Protein AF-A0A6L9AC64-F1 (afdb_monomer_lite)

Organism: Escherichia coli (NCBI:txid562)

Structure (mmCIF, N/CA/C/O backbone):
data_AF-A0A6L9AC64-F1
#
_entry.id   AF-A0A6L9AC64-F1
#
loop_
_atom_site.group_PDB
_atom_site.id
_atom_site.type_symbol
_atom_site.label_atom_id
_atom_site.label_alt_id
_atom_site.label_comp_id
_atom_site.label_asym_id
_atom_site.label_entity_id
_atom_site.label_seq_id
_atom_site.pdbx_PDB_ins_code
_atom_site.Cartn_x
_atom_site.Cartn_y
_atom_site.Cartn_z
_atom_site.occupancy
_atom_site.B_iso_or_equiv
_atom_site.auth_seq_id
_atom_site.auth_comp_id
_atom_site.auth_asym_id
_atom_site.auth_atom_id
_atom_site.pdbx_PDB_model_num
ATOM 1 N N . MET A 1 1 ? -6.940 13.677 34.295 1.00 48.59 1 MET A N 1
ATOM 2 C CA . MET A 1 1 ? -5.677 13.732 33.524 1.00 48.59 1 MET A CA 1
ATOM 3 C C . MET A 1 1 ? -5.942 13.067 32.185 1.00 48.59 1 MET A C 1
ATOM 5 O O . MET A 1 1 ? -6.214 11.877 32.173 1.00 48.59 1 MET A O 1
ATOM 9 N N . ALA A 1 2 ? -6.029 13.839 31.100 1.00 51.34 2 ALA A N 1
ATOM 10 C CA . ALA A 1 2 ? -6.471 13.340 29.798 1.00 51.34 2 ALA A CA 1
ATOM 11 C C . ALA A 1 2 ? -5.442 12.340 29.219 1.00 51.34 2 ALA A C 1
ATOM 13 O O . ALA A 1 2 ? -4.334 12.763 28.892 1.00 51.34 2 ALA A O 1
ATOM 14 N N . PRO A 1 3 ? -5.778 11.047 29.038 1.00 57.16 3 PRO A N 1
ATOM 15 C CA . PRO A 1 3 ? -4.860 10.051 28.472 1.00 57.16 3 PRO A CA 1
ATOM 16 C C . PRO A 1 3 ? -4.599 10.239 26.961 1.00 57.16 3 PRO A C 1
ATOM 18 O O . PRO A 1 3 ? -3.916 9.427 26.344 1.00 57.16 3 PRO A O 1
ATOM 21 N N . GLY A 1 4 ? -5.150 11.290 26.340 1.00 66.19 4 GLY A N 1
ATOM 22 C CA . GLY A 1 4 ? -5.158 11.474 24.886 1.00 66.19 4 GLY A CA 1
ATOM 23 C C . GLY A 1 4 ? -3.837 11.945 24.274 1.00 66.19 4 GLY A C 1
ATOM 24 O O . GLY A 1 4 ? -3.566 11.611 23.127 1.00 66.19 4 GLY A O 1
ATOM 25 N N . HIS A 1 5 ? -2.992 12.678 25.006 1.00 78.56 5 HIS A N 1
ATOM 26 C CA . HIS A 1 5 ? -1.782 13.269 24.414 1.00 78.56 5 HIS A CA 1
ATOM 27 C C . HIS A 1 5 ? -0.764 12.206 23.977 1.00 78.56 5 HIS A C 1
ATOM 29 O O . HIS A 1 5 ? -0.248 12.265 22.865 1.00 78.56 5 HIS A O 1
ATOM 35 N N . LEU A 1 6 ? -0.529 11.191 24.817 1.00 84.94 6 LEU A N 1
ATOM 36 C CA . LEU A 1 6 ? 0.410 10.111 24.505 1.00 84.94 6 LEU A CA 1
ATOM 37 C C . LEU A 1 6 ? -0.085 9.251 23.332 1.00 84.94 6 LEU A C 1
ATOM 39 O O . LEU A 1 6 ? 0.691 8.915 22.442 1.00 84.94 6 LEU A O 1
ATOM 43 N N . LEU A 1 7 ? -1.383 8.934 23.295 1.00 87.38 7 LEU A N 1
ATOM 44 C CA . LEU A 1 7 ? -1.979 8.164 22.202 1.00 87.38 7 LEU A CA 1
ATOM 45 C C . LEU A 1 7 ? -1.882 8.911 20.864 1.00 87.38 7 LEU A C 1
ATOM 47 O O . LEU A 1 7 ? -1.513 8.316 19.855 1.00 87.38 7 LEU A O 1
ATOM 51 N N . LEU A 1 8 ? -2.168 10.216 20.859 1.00 88.50 8 LEU A N 1
ATOM 52 C CA . LEU A 1 8 ? -2.043 11.052 19.664 1.00 88.50 8 LEU A CA 1
ATOM 53 C C . LEU A 1 8 ? -0.599 11.097 19.151 1.00 88.50 8 LEU A C 1
ATOM 55 O O . LEU A 1 8 ? -0.382 10.950 17.952 1.00 88.50 8 LEU A O 1
ATOM 59 N N . GLN A 1 9 ? 0.385 11.223 20.046 1.00 92.25 9 GLN A N 1
ATOM 60 C CA . GLN A 1 9 ? 1.804 11.187 19.674 1.00 92.25 9 GLN A CA 1
ATOM 61 C C . GLN A 1 9 ? 2.207 9.845 19.052 1.00 92.25 9 GLN A C 1
ATOM 63 O O . GLN A 1 9 ? 2.927 9.825 18.053 1.00 92.25 9 GLN A O 1
ATOM 68 N N . ILE A 1 10 ? 1.721 8.728 19.604 1.00 91.94 10 ILE A N 1
ATOM 69 C CA . ILE A 1 10 ? 1.975 7.391 19.050 1.00 91.94 10 ILE A CA 1
ATOM 70 C C . ILE A 1 10 ? 1.381 7.280 17.644 1.00 91.94 10 ILE A C 1
ATOM 72 O O . ILE A 1 10 ? 2.088 6.887 16.719 1.00 91.94 10 ILE A O 1
ATOM 76 N N . LEU A 1 11 ? 0.115 7.664 17.457 1.00 89.94 11 LEU A N 1
ATOM 77 C CA . LEU A 1 11 ? -0.532 7.619 16.143 1.00 89.94 11 LEU A CA 1
ATOM 78 C C . LEU A 1 11 ? 0.188 8.504 15.122 1.00 89.94 11 LEU A C 1
ATOM 80 O O . LEU A 1 11 ? 0.406 8.082 13.991 1.00 89.94 11 LEU A O 1
ATOM 84 N N . GLN A 1 12 ? 0.612 9.701 15.524 1.00 93.69 12 GLN A N 1
ATOM 85 C CA . GLN A 1 12 ? 1.359 10.603 14.655 1.00 93.69 12 GLN A CA 1
ATOM 86 C C . GLN A 1 12 ? 2.711 10.007 14.244 1.00 93.69 12 GLN A C 1
ATOM 88 O O . GLN A 1 12 ? 3.065 10.054 13.068 1.00 93.69 12 GLN A O 1
ATOM 93 N N . CYS A 1 13 ? 3.436 9.393 15.183 1.00 95.25 13 CYS A N 1
ATOM 94 C CA . CYS A 1 13 ? 4.675 8.677 14.887 1.00 95.25 13 CYS A CA 1
ATOM 95 C C . CYS A 1 13 ? 4.436 7.541 13.880 1.00 95.25 13 CYS A C 1
ATOM 97 O O . CYS A 1 13 ? 5.138 7.454 12.873 1.00 95.25 13 CYS A O 1
ATOM 99 N N . LEU A 1 14 ? 3.399 6.724 14.093 1.00 91.50 14 LEU A N 1
ATOM 100 C CA . LEU A 1 14 ? 3.037 5.639 13.179 1.00 91.50 14 LEU A CA 1
ATOM 101 C C . LEU A 1 14 ? 2.700 6.152 11.773 1.00 91.50 14 LEU A C 1
ATOM 103 O O . LEU A 1 14 ? 3.159 5.573 10.792 1.00 91.50 14 LEU A O 1
ATOM 107 N N . VAL A 1 15 ? 1.955 7.255 11.660 1.00 93.44 15 VAL A N 1
ATOM 108 C CA . VAL A 1 15 ? 1.629 7.876 10.365 1.00 93.44 15 VAL A CA 1
ATOM 109 C C . VAL A 1 15 ? 2.880 8.408 9.667 1.00 93.44 15 VAL A C 1
ATOM 111 O O . VAL A 1 15 ? 3.019 8.237 8.456 1.00 93.44 15 VAL A O 1
ATOM 114 N N . ILE A 1 16 ? 3.813 9.018 10.402 1.00 96.62 16 ILE A N 1
ATOM 115 C CA . ILE A 1 16 ? 5.090 9.483 9.841 1.00 96.62 16 ILE A CA 1
ATOM 116 C C . ILE A 1 16 ? 5.895 8.298 9.303 1.00 96.62 16 ILE A C 1
ATOM 118 O O . ILE A 1 16 ? 6.322 8.330 8.149 1.00 96.62 16 ILE A O 1
ATOM 122 N N . VAL A 1 17 ? 6.057 7.237 10.099 1.00 94.88 17 VAL A N 1
ATOM 123 C CA . VAL A 1 17 ? 6.768 6.020 9.680 1.00 94.88 17 VAL A CA 1
ATOM 124 C C . VAL A 1 17 ? 6.108 5.415 8.442 1.00 94.88 17 VAL A C 1
ATOM 126 O O . VAL A 1 17 ? 6.789 5.169 7.451 1.00 94.88 17 VAL A O 1
ATOM 129 N N . GLN A 1 18 ? 4.781 5.268 8.447 1.00 92.12 18 GLN A N 1
ATOM 130 C CA . GLN A 1 18 ? 4.017 4.778 7.299 1.00 92.12 18 GLN A CA 1
ATOM 131 C C . GLN A 1 18 ? 4.233 5.639 6.047 1.00 92.12 18 GLN A C 1
ATOM 133 O O . GLN A 1 18 ? 4.376 5.100 4.950 1.00 92.12 18 GLN A O 1
ATOM 138 N N . SER A 1 19 ? 4.264 6.963 6.190 1.00 94.88 19 SER A N 1
ATOM 139 C CA . SER A 1 19 ? 4.415 7.888 5.060 1.00 94.88 19 SER A CA 1
ATOM 140 C C . SER A 1 19 ? 5.813 7.796 4.448 1.00 94.88 19 SER A C 1
ATOM 142 O O . SER A 1 19 ? 5.949 7.748 3.227 1.00 94.88 19 SER A O 1
ATOM 144 N N . ILE A 1 20 ? 6.848 7.700 5.290 1.00 96.81 20 ILE A N 1
ATOM 145 C CA . ILE A 1 20 ? 8.233 7.481 4.851 1.00 96.81 20 ILE A CA 1
ATOM 146 C C . ILE A 1 20 ? 8.349 6.132 4.137 1.00 96.81 20 ILE A C 1
ATOM 148 O O . ILE A 1 20 ? 8.870 6.070 3.025 1.00 96.81 20 ILE A O 1
ATOM 152 N N . SER A 1 21 ? 7.821 5.057 4.731 1.00 92.69 21 SER A N 1
ATOM 153 C CA . SER A 1 21 ? 7.844 3.725 4.120 1.00 92.69 21 SER A CA 1
ATOM 154 C C . SER A 1 21 ? 7.114 3.692 2.776 1.00 92.69 21 SER A C 1
ATOM 156 O O . SER A 1 21 ? 7.635 3.112 1.826 1.00 92.69 21 SER A O 1
ATOM 158 N N . LEU A 1 22 ? 5.949 4.342 2.671 1.00 93.06 22 LEU A N 1
ATOM 159 C CA . LEU A 1 22 ? 5.192 4.446 1.422 1.00 93.06 22 LEU A CA 1
ATOM 160 C C . LEU A 1 22 ? 5.981 5.203 0.348 1.00 93.06 22 LEU A C 1
ATOM 162 O O . LEU A 1 22 ? 6.061 4.735 -0.784 1.00 93.06 22 LEU A O 1
ATOM 166 N N . ALA A 1 23 ? 6.603 6.332 0.699 1.00 95.25 23 ALA A N 1
ATOM 167 C CA . ALA A 1 23 ? 7.417 7.104 -0.233 1.00 95.25 23 ALA A CA 1
ATOM 168 C C . ALA A 1 23 ? 8.604 6.282 -0.764 1.00 95.25 23 ALA A C 1
ATOM 170 O O . ALA A 1 23 ? 8.814 6.213 -1.974 1.00 95.25 23 ALA A O 1
ATOM 171 N N . CYS A 1 24 ? 9.339 5.596 0.118 1.00 95.38 24 CYS A N 1
ATOM 172 C CA . CYS A 1 24 ? 10.426 4.705 -0.287 1.00 95.38 24 CYS A CA 1
ATOM 173 C C . CYS A 1 24 ? 9.928 3.564 -1.187 1.00 95.38 24 CYS A C 1
ATOM 175 O O . CYS A 1 24 ? 10.542 3.280 -2.214 1.00 95.38 24 CYS A O 1
ATOM 177 N N . ALA A 1 25 ? 8.808 2.931 -0.827 1.00 92.31 25 ALA A N 1
ATOM 178 C CA . ALA A 1 25 ? 8.229 1.840 -1.602 1.00 92.31 25 ALA A CA 1
ATOM 179 C C . ALA A 1 25 ? 7.798 2.295 -3.002 1.00 92.31 25 ALA A C 1
ATOM 181 O O . ALA A 1 25 ? 8.117 1.614 -3.973 1.00 92.31 25 ALA A O 1
ATOM 182 N N . LEU A 1 26 ? 7.143 3.455 -3.122 1.00 93.25 26 LEU A N 1
ATOM 183 C CA . LEU A 1 26 ? 6.746 4.013 -4.415 1.00 93.25 26 LEU A CA 1
ATOM 184 C C . LEU A 1 26 ? 7.959 4.312 -5.293 1.00 93.25 26 LEU A C 1
ATOM 186 O O . LEU A 1 26 ? 7.961 3.928 -6.458 1.00 93.25 26 LEU A O 1
ATOM 190 N N . VAL A 1 27 ? 9.014 4.922 -4.747 1.00 95.44 27 VAL A N 1
ATOM 191 C CA . VAL A 1 27 ? 10.242 5.190 -5.513 1.00 95.44 27 VAL A CA 1
ATOM 192 C C . VAL A 1 27 ? 10.857 3.890 -6.040 1.00 95.44 27 VAL A C 1
ATOM 194 O O . VAL A 1 27 ? 11.141 3.790 -7.233 1.00 95.44 27 VAL A O 1
ATOM 197 N N . CYS A 1 28 ? 11.013 2.870 -5.190 1.00 94.00 28 CYS A N 1
ATOM 198 C CA . CYS A 1 28 ? 11.558 1.572 -5.603 1.00 94.00 28 CYS A CA 1
ATOM 199 C C . CYS A 1 28 ? 10.668 0.864 -6.637 1.00 94.00 28 CYS A C 1
ATOM 201 O O . CYS A 1 28 ? 11.169 0.307 -7.619 1.00 94.00 28 CYS A O 1
ATOM 203 N N . LEU A 1 29 ? 9.349 0.889 -6.428 1.00 93.56 29 LEU A N 1
ATOM 204 C CA . LEU A 1 29 ? 8.377 0.265 -7.318 1.00 93.56 29 LEU A CA 1
ATOM 205 C C . LEU A 1 29 ? 8.407 0.924 -8.696 1.00 93.56 29 LEU A C 1
ATOM 207 O O . LEU A 1 29 ? 8.572 0.232 -9.695 1.00 93.56 29 LEU A O 1
ATOM 211 N N . TYR A 1 30 ? 8.321 2.252 -8.756 1.00 94.25 30 TYR A N 1
ATOM 212 C CA . TYR A 1 30 ? 8.333 2.980 -10.022 1.00 94.25 30 TYR A CA 1
ATOM 213 C C . TYR A 1 30 ? 9.674 2.877 -10.744 1.00 94.25 30 TYR A C 1
ATOM 215 O O . TYR A 1 30 ? 9.673 2.740 -11.963 1.00 94.25 30 TYR A O 1
ATOM 223 N N . ALA A 1 31 ? 10.807 2.868 -10.034 1.00 94.50 31 ALA A N 1
ATOM 224 C CA . ALA A 1 31 ? 12.108 2.614 -10.655 1.00 94.50 31 ALA A CA 1
ATOM 225 C C . ALA A 1 31 ? 12.154 1.233 -11.334 1.00 94.50 31 ALA A C 1
ATOM 227 O O . ALA A 1 31 ? 12.662 1.100 -12.446 1.00 94.50 31 ALA A O 1
ATOM 228 N N . THR A 1 32 ? 11.569 0.219 -10.690 1.00 94.12 32 THR A N 1
ATOM 229 C CA . THR A 1 32 ? 11.478 -1.140 -11.240 1.00 94.12 32 THR A CA 1
ATOM 230 C C . THR A 1 32 ? 10.502 -1.212 -12.415 1.00 94.12 32 THR A C 1
ATOM 232 O O . THR A 1 32 ? 10.809 -1.819 -13.430 1.00 94.12 32 THR A O 1
ATOM 235 N N . LEU A 1 33 ? 9.332 -0.577 -12.325 1.00 94.06 33 LEU A N 1
ATOM 236 C CA . LEU A 1 33 ? 8.376 -0.545 -13.437 1.00 94.06 33 LEU A CA 1
ATOM 237 C C . LEU A 1 33 ? 8.951 0.198 -14.650 1.00 94.06 33 LEU A C 1
ATOM 239 O O . LEU A 1 33 ? 8.789 -0.244 -15.787 1.00 94.06 33 LEU A O 1
ATOM 243 N N . MET A 1 34 ? 9.683 1.286 -14.411 1.00 94.62 34 MET A N 1
ATOM 244 C CA . MET A 1 34 ? 10.339 2.055 -15.465 1.00 94.62 34 MET A CA 1
ATOM 245 C C . MET A 1 34 ? 11.479 1.303 -16.139 1.00 94.62 34 MET A C 1
ATOM 247 O O . MET A 1 34 ? 11.654 1.457 -17.344 1.00 94.62 34 MET A O 1
ATOM 251 N N . SER A 1 35 ? 12.217 0.451 -15.420 1.00 94.06 35 SER A N 1
ATOM 252 C CA . SER A 1 35 ? 13.251 -0.381 -16.051 1.00 94.06 35 SER A CA 1
ATOM 253 C C . SER A 1 35 ? 12.674 -1.440 -16.998 1.00 94.06 35 SER A C 1
ATOM 255 O O . SER A 1 35 ? 13.386 -1.926 -17.873 1.00 94.06 35 SER A O 1
ATOM 257 N N . LEU A 1 36 ? 11.386 -1.768 -16.851 1.00 92.44 36 LEU A N 1
ATOM 258 C CA . LEU A 1 36 ? 10.646 -2.694 -17.711 1.00 92.44 36 LEU A CA 1
ATOM 259 C C . LEU A 1 36 ? 9.849 -1.991 -18.823 1.00 92.44 36 LEU A C 1
ATOM 261 O O . LEU A 1 36 ? 9.301 -2.662 -19.696 1.00 92.44 36 LEU A O 1
ATOM 265 N N . 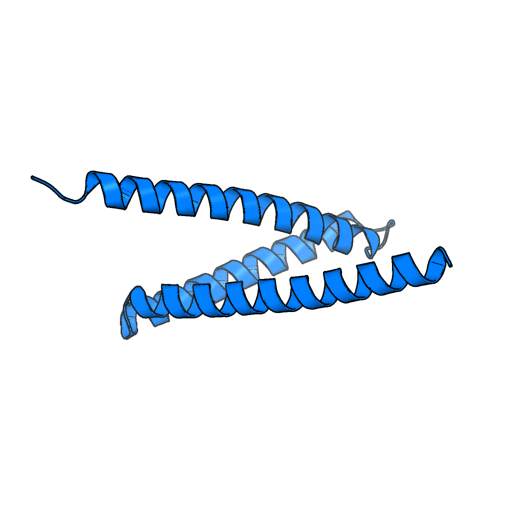SER A 1 37 ? 9.752 -0.661 -18.782 1.00 92.38 37 SER A N 1
ATOM 266 C CA . SER A 1 37 ? 8.931 0.134 -19.703 1.00 92.38 37 SER A CA 1
ATOM 267 C C . SER A 1 37 ? 9.632 0.386 -21.036 1.00 92.38 37 SER A C 1
ATOM 269 O O . SER A 1 37 ? 10.860 0.328 -21.142 1.00 92.38 37 SER A O 1
ATOM 271 N N . SER A 1 38 ? 8.857 0.702 -22.076 1.00 90.88 38 SER A N 1
ATOM 272 C CA . SER A 1 38 ? 9.428 1.001 -23.390 1.00 90.88 38 SER A CA 1
ATOM 273 C C . SER A 1 38 ? 10.130 2.365 -23.379 1.00 90.88 38 SER A C 1
ATOM 275 O O . SER A 1 38 ? 9.485 3.380 -23.098 1.00 90.88 38 SER A O 1
ATOM 277 N N . PRO A 1 39 ? 11.414 2.466 -23.779 1.00 88.31 39 PRO A N 1
ATOM 278 C CA . PRO A 1 39 ? 12.115 3.751 -23.812 1.00 88.31 39 PRO A CA 1
ATOM 279 C C . PRO A 1 39 ? 11.527 4.717 -24.850 1.00 88.31 39 PRO A C 1
ATOM 281 O O . PRO A 1 39 ? 11.667 5.929 -24.714 1.00 88.31 39 PRO A O 1
ATOM 284 N N . LEU A 1 40 ? 10.836 4.200 -25.872 1.00 91.94 40 LEU A N 1
ATOM 285 C CA . LEU A 1 40 ? 10.198 5.019 -26.905 1.00 91.94 40 LEU A CA 1
ATOM 286 C C . LEU A 1 40 ? 8.902 5.686 -26.419 1.00 91.94 40 LEU A C 1
ATOM 288 O O . LEU A 1 40 ? 8.450 6.642 -27.043 1.00 91.94 40 LEU A O 1
ATOM 292 N N . GLN A 1 41 ? 8.287 5.176 -25.344 1.00 91.25 41 GLN A N 1
ATOM 293 C CA . GLN A 1 41 ? 6.976 5.627 -24.856 1.00 91.25 41 GLN A CA 1
ATOM 294 C C . GLN A 1 41 ? 6.892 5.689 -23.322 1.00 91.25 41 GLN A C 1
ATOM 296 O O . GLN A 1 41 ? 5.814 5.546 -22.748 1.00 91.25 41 GLN A O 1
ATOM 301 N N . ALA A 1 42 ? 8.006 5.983 -22.647 1.00 89.00 42 ALA A N 1
ATOM 302 C CA . ALA A 1 42 ? 8.080 5.987 -21.184 1.00 89.00 42 ALA A CA 1
ATOM 303 C C . ALA A 1 42 ? 7.031 6.897 -20.508 1.00 89.00 42 ALA A C 1
ATOM 305 O O . ALA A 1 42 ? 6.543 6.585 -19.426 1.00 89.00 42 ALA A O 1
ATOM 306 N N . GLY A 1 43 ? 6.643 8.006 -21.153 1.00 91.62 43 GLY A N 1
ATOM 307 C CA . GLY A 1 43 ? 5.596 8.897 -20.641 1.00 91.62 43 GLY A CA 1
ATOM 308 C C . GLY A 1 43 ? 4.200 8.264 -20.619 1.00 91.62 43 GLY A C 1
ATOM 309 O O . GLY A 1 43 ? 3.461 8.470 -19.661 1.00 91.62 43 GLY A O 1
ATOM 310 N N . VAL A 1 44 ? 3.853 7.466 -21.635 1.00 95.56 44 VAL A N 1
ATOM 311 C CA . VAL A 1 44 ? 2.554 6.773 -21.707 1.00 95.56 44 VAL A CA 1
ATOM 312 C C . VAL A 1 44 ? 2.495 5.671 -20.653 1.00 95.56 44 VAL A C 1
ATOM 314 O O . VAL A 1 44 ? 1.528 5.609 -19.891 1.00 95.56 44 VAL A O 1
ATOM 317 N N . ASP A 1 45 ? 3.560 4.871 -20.549 1.00 94.25 45 ASP A N 1
ATOM 318 C CA . ASP A 1 45 ? 3.680 3.813 -19.540 1.00 94.25 45 ASP A CA 1
ATOM 319 C C . ASP A 1 45 ? 3.602 4.406 -18.119 1.00 94.25 45 ASP A C 1
ATOM 321 O O . ASP A 1 45 ? 2.862 3.906 -17.270 1.00 94.25 45 ASP A O 1
ATOM 325 N N . PHE A 1 46 ? 4.260 5.550 -17.875 1.00 93.12 46 PHE A N 1
ATOM 326 C CA . PHE A 1 46 ? 4.191 6.256 -16.591 1.00 93.12 46 PHE A CA 1
ATOM 327 C C . PHE A 1 46 ? 2.774 6.687 -16.220 1.00 93.12 46 PHE A C 1
ATOM 329 O O . PHE A 1 46 ? 2.347 6.495 -15.079 1.00 93.12 46 PHE A O 1
ATOM 336 N N . THR A 1 47 ? 2.043 7.280 -17.169 1.00 95.44 47 THR A N 1
ATOM 337 C CA . THR A 1 47 ? 0.653 7.681 -16.944 1.00 95.44 47 THR A CA 1
ATOM 338 C C . THR A 1 47 ? -0.215 6.466 -16.636 1.00 95.44 47 THR A C 1
ATOM 340 O O . THR A 1 47 ? -1.019 6.531 -15.710 1.00 95.44 47 THR A O 1
ATOM 343 N N .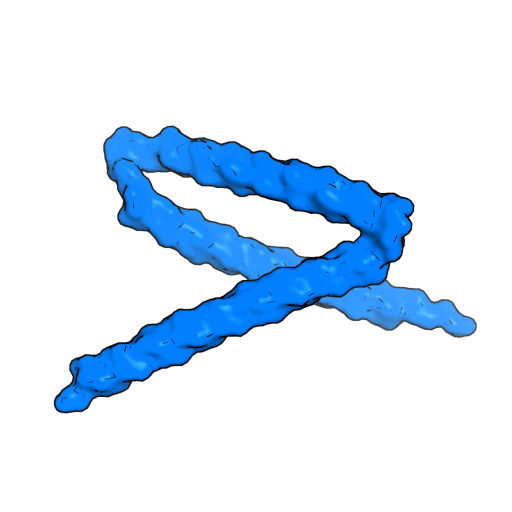 LEU A 1 48 ? -0.023 5.342 -17.333 1.00 95.81 48 LEU A N 1
ATOM 344 C CA . LEU A 1 48 ? -0.762 4.108 -17.063 1.00 95.81 48 LEU A CA 1
ATOM 345 C C . LEU A 1 48 ? -0.504 3.609 -15.631 1.00 95.81 48 LEU A C 1
ATOM 347 O O . LEU A 1 48 ? -1.451 3.285 -14.910 1.00 95.81 48 LEU A O 1
ATOM 351 N N . PHE A 1 49 ? 0.753 3.611 -15.178 1.00 95.00 49 PHE A N 1
ATOM 352 C CA . PHE A 1 49 ? 1.089 3.229 -13.804 1.00 95.00 49 PHE A CA 1
ATOM 353 C C . PHE A 1 49 ? 0.441 4.152 -12.770 1.00 95.00 49 PHE A C 1
ATOM 355 O O . PHE A 1 49 ? -0.169 3.655 -11.826 1.00 95.00 49 PHE A O 1
ATOM 362 N N . GLN A 1 50 ? 0.484 5.472 -12.974 1.00 95.38 50 GLN A N 1
ATOM 363 C CA . GLN A 1 50 ? -0.157 6.422 -12.059 1.00 95.38 50 GLN A CA 1
ATOM 364 C C . GLN A 1 50 ? -1.679 6.292 -12.038 1.00 95.38 50 GLN A C 1
ATOM 366 O O . GLN A 1 50 ? -2.287 6.323 -10.971 1.00 95.38 50 GLN A O 1
ATOM 371 N N . CYS A 1 51 ? -2.312 6.112 -13.196 1.00 97.44 51 CYS A N 1
ATOM 372 C CA . CYS A 1 51 ? -3.751 5.876 -13.261 1.00 97.44 51 CYS A CA 1
ATOM 373 C C . CYS A 1 51 ? -4.134 4.566 -12.564 1.00 97.44 51 CYS A C 1
ATOM 375 O O . CYS A 1 51 ? -5.166 4.506 -11.898 1.00 97.44 51 CYS A O 1
ATOM 377 N N . THR A 1 52 ? -3.296 3.536 -12.680 1.00 96.75 52 THR A N 1
ATOM 378 C CA . THR A 1 52 ? -3.496 2.258 -11.992 1.00 96.75 52 THR A CA 1
ATOM 379 C C . THR A 1 52 ? -3.356 2.419 -10.478 1.00 96.75 52 THR A C 1
ATOM 381 O O . THR A 1 52 ? -4.225 1.959 -9.743 1.00 96.75 52 THR A O 1
ATOM 384 N N . ASP A 1 53 ? -2.319 3.117 -10.007 1.00 95.31 53 ASP A N 1
ATOM 385 C CA . ASP A 1 53 ? -2.114 3.424 -8.585 1.00 95.31 53 ASP A CA 1
ATOM 386 C C . ASP A 1 53 ? -3.302 4.208 -8.002 1.00 95.31 53 ASP A C 1
ATOM 388 O O . ASP A 1 53 ? -3.884 3.805 -6.994 1.00 95.31 53 ASP A O 1
ATOM 392 N N . ALA A 1 54 ? -3.763 5.248 -8.706 1.00 96.56 54 ALA A N 1
ATOM 393 C CA . ALA A 1 54 ? -4.938 6.022 -8.317 1.00 96.56 54 ALA A CA 1
ATOM 394 C C . ALA A 1 54 ? -6.220 5.170 -8.284 1.00 96.5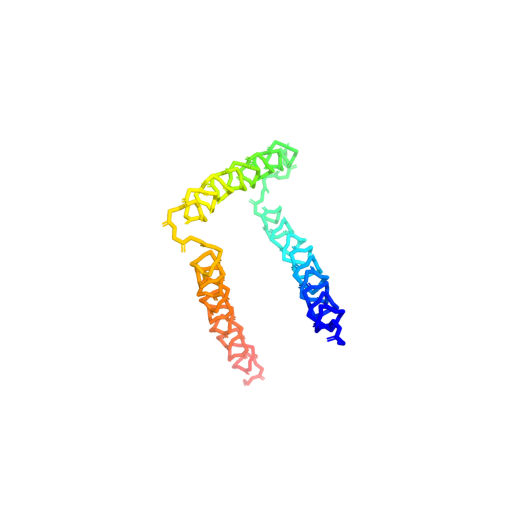6 54 ALA A C 1
ATOM 396 O O . ALA A 1 54 ? -7.007 5.272 -7.342 1.00 96.56 54 ALA A O 1
ATOM 397 N N . ALA A 1 55 ? -6.433 4.301 -9.277 1.00 98.06 55 ALA A N 1
ATOM 398 C CA . ALA A 1 55 ? -7.581 3.397 -9.301 1.00 98.06 55 ALA A CA 1
ATOM 399 C C . ALA A 1 55 ? -7.555 2.415 -8.118 1.00 98.06 55 ALA A C 1
ATOM 401 O O . ALA A 1 55 ? -8.581 2.213 -7.465 1.00 98.06 55 ALA A O 1
ATOM 402 N N . ILE A 1 56 ? -6.386 1.850 -7.797 1.00 96.00 56 ILE A N 1
ATOM 403 C CA . ILE A 1 56 ? -6.197 0.977 -6.632 1.00 96.00 56 ILE A CA 1
ATOM 404 C C . ILE A 1 56 ? -6.474 1.746 -5.338 1.00 96.00 56 ILE A C 1
ATOM 406 O O . ILE A 1 56 ? -7.198 1.239 -4.484 1.00 96.00 56 ILE A O 1
ATOM 410 N N . ALA A 1 57 ? -5.961 2.971 -5.200 1.00 94.81 57 ALA A N 1
ATOM 411 C CA . ALA A 1 57 ? -6.191 3.806 -4.024 1.00 94.81 57 ALA A CA 1
ATOM 412 C C . ALA A 1 57 ? -7.684 4.111 -3.819 1.00 94.81 57 ALA A C 1
ATOM 414 O O . ALA A 1 57 ? -8.188 4.002 -2.701 1.00 94.81 57 ALA A O 1
ATOM 415 N N . ILE A 1 58 ? -8.414 4.425 -4.895 1.00 97.75 58 ILE A N 1
ATOM 416 C CA . ILE A 1 58 ? -9.865 4.649 -4.850 1.00 97.75 58 ILE A CA 1
ATOM 417 C C . ILE A 1 58 ? -10.591 3.372 -4.418 1.00 97.75 58 ILE A C 1
ATOM 419 O O . ILE A 1 58 ? -11.394 3.413 -3.486 1.00 97.75 58 ILE A O 1
ATOM 423 N N . LEU A 1 59 ? -10.300 2.231 -5.051 1.00 97.50 59 LEU A N 1
ATOM 424 C CA . LEU A 1 59 ? -10.934 0.953 -4.714 1.00 97.50 59 LEU A CA 1
ATOM 425 C C . LEU A 1 59 ? -10.660 0.551 -3.260 1.00 97.50 59 LEU A C 1
ATOM 427 O O . LEU A 1 59 ? -11.591 0.216 -2.527 1.00 97.50 59 LEU A O 1
ATOM 431 N N . ALA A 1 60 ? -9.404 0.636 -2.821 1.00 94.12 60 ALA A N 1
ATOM 432 C CA . ALA A 1 60 ? -9.008 0.341 -1.450 1.00 94.12 60 ALA A CA 1
ATOM 433 C C . ALA A 1 60 ? -9.675 1.295 -0.447 1.00 94.12 60 ALA A C 1
ATOM 435 O O . ALA A 1 60 ? -10.138 0.849 0.601 1.00 94.12 60 ALA A O 1
ATOM 436 N N . GLY A 1 61 ? -9.785 2.585 -0.780 1.00 94.75 61 GLY A N 1
ATOM 437 C CA . GLY A 1 61 ? -10.474 3.582 0.037 1.00 94.75 61 GLY A CA 1
ATOM 438 C C . GLY A 1 61 ? -11.967 3.290 0.193 1.00 94.75 61 GLY A C 1
ATOM 439 O O . GLY A 1 61 ? -12.481 3.319 1.310 1.00 94.75 61 GLY A O 1
ATOM 440 N N . VAL A 1 62 ? -12.656 2.941 -0.899 1.00 97.38 62 VAL A N 1
ATOM 441 C CA . VAL A 1 62 ? -14.080 2.566 -0.869 1.00 97.38 62 VAL A CA 1
ATOM 442 C C . VAL A 1 62 ? -14.292 1.301 -0.038 1.00 97.38 62 VAL A C 1
ATOM 444 O O . VAL A 1 62 ? -15.141 1.293 0.853 1.00 97.38 62 VAL A O 1
ATOM 447 N N . ILE A 1 63 ? -13.495 0.252 -0.270 1.00 95.25 63 ILE A N 1
ATOM 448 C CA . ILE A 1 63 ? -13.566 -0.995 0.507 1.00 95.25 63 ILE A CA 1
ATOM 449 C C . ILE A 1 63 ? -13.295 -0.709 1.989 1.00 95.25 63 ILE A C 1
ATOM 451 O O . ILE A 1 63 ? -14.055 -1.148 2.850 1.00 95.25 63 ILE A O 1
ATOM 455 N N . GLY A 1 64 ? -12.255 0.070 2.290 1.00 94.50 64 GLY A N 1
ATOM 456 C CA . GLY A 1 64 ? -11.903 0.470 3.649 1.00 94.50 64 GLY A CA 1
ATOM 457 C C . GLY A 1 64 ? -13.026 1.238 4.344 1.00 94.50 64 GLY A C 1
ATOM 458 O O . GLY A 1 64 ? -13.336 0.940 5.495 1.00 94.50 64 GLY A O 1
ATOM 459 N N . GLY A 1 65 ? -13.683 2.164 3.640 1.00 94.88 65 GLY A N 1
ATOM 460 C CA . GLY A 1 65 ? -14.831 2.915 4.148 1.00 94.88 65 GLY A CA 1
ATOM 461 C C . GLY A 1 65 ? -16.040 2.027 4.442 1.00 94.88 65 GLY A C 1
ATOM 462 O O . GLY A 1 65 ? -16.631 2.127 5.517 1.00 94.88 65 GLY A O 1
ATOM 463 N N . VAL A 1 66 ? -16.371 1.099 3.538 1.00 96.50 66 VAL A N 1
ATOM 464 C CA . VAL A 1 66 ? -17.457 0.126 3.750 1.00 96.50 66 VAL A CA 1
ATOM 465 C C . VAL A 1 66 ? -17.161 -0.765 4.957 1.00 96.50 66 VAL A C 1
ATOM 467 O O . VAL A 1 66 ? -18.028 -0.934 5.817 1.00 96.50 66 VAL A O 1
ATOM 470 N N . VAL A 1 67 ? -15.934 -1.288 5.066 1.00 95.19 67 VAL A N 1
ATOM 471 C CA . VAL A 1 67 ? -15.502 -2.107 6.209 1.00 95.19 67 VAL A CA 1
ATOM 472 C C . VAL A 1 67 ? -15.568 -1.303 7.508 1.00 95.19 67 VAL A C 1
ATOM 474 O O . VAL A 1 67 ? -16.113 -1.801 8.492 1.00 95.19 67 VAL A O 1
ATOM 477 N N . ALA A 1 68 ? -15.099 -0.052 7.511 1.00 94.94 68 ALA A N 1
ATOM 478 C CA . ALA A 1 68 ? -15.160 0.823 8.679 1.00 94.94 68 ALA A CA 1
ATOM 479 C C . ALA A 1 68 ? -16.604 1.076 9.125 1.00 94.94 68 ALA A C 1
ATOM 481 O O . ALA A 1 68 ? -16.893 1.057 10.320 1.00 94.94 68 ALA A O 1
ATOM 482 N N . GLN A 1 69 ? -17.520 1.276 8.176 1.00 95.75 69 GLN A N 1
ATOM 483 C CA . GLN A 1 69 ? -18.925 1.534 8.472 1.00 95.75 69 GLN A CA 1
ATOM 484 C C . GLN A 1 69 ? -19.630 0.313 9.083 1.00 95.75 69 GLN A C 1
ATOM 486 O O . GLN A 1 69 ? -20.471 0.481 9.962 1.00 95.75 69 GLN A O 1
ATOM 491 N N . HIS A 1 70 ? -19.303 -0.903 8.635 1.00 94.62 70 HIS A N 1
ATOM 492 C CA . HIS A 1 70 ? -20.014 -2.120 9.052 1.00 94.62 70 HIS A CA 1
ATOM 493 C C . HIS A 1 70 ? -19.361 -2.822 10.250 1.00 94.62 70 HIS A C 1
ATOM 495 O O . HIS A 1 70 ? -20.061 -3.419 11.063 1.00 94.62 70 HIS A O 1
ATOM 501 N N . PHE A 1 71 ? -18.034 -2.745 10.377 1.00 93.25 71 PHE A N 1
ATOM 502 C CA . PHE A 1 71 ? -17.251 -3.483 11.377 1.00 93.25 71 PHE A CA 1
ATOM 503 C C . PHE A 1 71 ? -16.397 -2.579 12.283 1.00 93.25 71 PHE A C 1
ATOM 505 O O . PHE A 1 71 ? -15.737 -3.067 13.202 1.00 93.25 71 PHE A O 1
ATOM 512 N N . GLY A 1 72 ? -16.407 -1.263 12.052 1.00 93.12 72 GLY A N 1
ATOM 513 C CA . GLY A 1 72 ? -15.604 -0.290 12.790 1.00 93.12 72 GLY A CA 1
ATOM 514 C C . GLY A 1 72 ? -14.135 -0.233 12.351 1.00 93.12 72 GLY A C 1
ATOM 515 O O . GLY A 1 72 ? -13.635 -1.068 11.598 1.00 93.12 72 GLY A O 1
ATOM 516 N N . TYR A 1 73 ? -13.402 0.754 12.874 1.00 89.25 73 TYR A N 1
ATOM 517 C CA . TYR A 1 73 ? -11.989 0.975 12.531 1.00 89.25 73 TYR A CA 1
ATOM 518 C C . TYR A 1 73 ? -11.053 -0.161 12.966 1.00 89.25 73 TYR A C 1
ATOM 520 O O . TYR A 1 73 ? -10.017 -0.369 12.337 1.00 89.25 73 TYR A O 1
ATOM 528 N N . ALA A 1 74 ? -11.405 -0.918 14.011 1.00 91.19 74 ALA A N 1
ATOM 529 C CA . ALA A 1 74 ? -10.596 -2.048 14.471 1.00 91.19 74 ALA A CA 1
ATOM 530 C C . ALA A 1 74 ? -10.425 -3.113 13.374 1.00 91.19 74 ALA A C 1
ATOM 532 O O . ALA A 1 74 ? -9.322 -3.623 13.180 1.00 91.19 74 ALA A O 1
ATOM 533 N N . ALA A 1 75 ? -11.486 -3.393 12.607 1.00 92.00 75 ALA A N 1
ATOM 534 C CA . ALA A 1 75 ? -11.420 -4.306 11.471 1.00 92.00 75 ALA A CA 1
ATOM 535 C C . ALA A 1 75 ? -10.497 -3.765 10.367 1.00 92.00 75 ALA A C 1
ATOM 537 O O . ALA A 1 75 ? -9.660 -4.506 9.856 1.00 92.00 75 ALA A O 1
ATOM 538 N N . CYS A 1 76 ? -10.575 -2.467 10.052 1.00 90.88 76 CYS A N 1
ATOM 539 C CA . CYS A 1 76 ? -9.686 -1.827 9.077 1.00 90.88 76 CYS A CA 1
ATOM 540 C C . CYS A 1 76 ? -8.209 -1.975 9.465 1.00 90.88 76 CYS A C 1
ATOM 542 O O . CYS A 1 76 ? -7.393 -2.356 8.627 1.00 90.88 76 CYS A O 1
ATOM 544 N N . PHE A 1 77 ? -7.869 -1.726 10.734 1.00 89.94 77 PHE A N 1
ATOM 545 C CA . PHE A 1 77 ? -6.497 -1.870 11.222 1.00 89.94 77 PHE A CA 1
ATOM 546 C C . PHE A 1 77 ? -6.023 -3.325 11.244 1.00 89.94 77 PHE A C 1
ATOM 548 O O . PHE A 1 77 ? -4.862 -3.577 10.933 1.00 89.94 77 PHE A O 1
ATOM 555 N N . LEU A 1 78 ? -6.901 -4.286 11.550 1.00 93.06 78 LEU A N 1
ATOM 556 C CA . LEU A 1 78 ? -6.570 -5.710 11.464 1.00 93.06 78 LEU A CA 1
ATOM 557 C C . LEU A 1 78 ? -6.249 -6.133 10.031 1.00 93.06 78 LEU A C 1
ATOM 559 O O . LEU A 1 78 ? -5.223 -6.771 9.807 1.00 93.06 78 LEU A O 1
ATOM 563 N N . PHE A 1 79 ? -7.080 -5.747 9.058 1.00 92.12 79 PHE A N 1
ATOM 564 C CA . PHE A 1 79 ? -6.811 -6.043 7.651 1.00 92.12 79 PHE A CA 1
ATOM 565 C C . PHE A 1 79 ? -5.526 -5.368 7.169 1.00 92.12 79 PHE A C 1
ATOM 567 O O . PHE A 1 79 ? -4.674 -6.034 6.584 1.00 92.12 79 PHE A O 1
ATOM 574 N N . ALA A 1 80 ? -5.342 -4.079 7.467 1.00 90.25 80 ALA A N 1
ATOM 575 C CA . ALA A 1 80 ? -4.122 -3.354 7.119 1.00 90.25 80 ALA A CA 1
ATOM 576 C C . ALA A 1 80 ? -2.873 -4.010 7.735 1.00 90.25 80 ALA A C 1
ATOM 578 O O . ALA A 1 80 ? -1.872 -4.213 7.046 1.00 90.25 80 ALA A O 1
ATOM 579 N N . GLY A 1 81 ? -2.945 -4.408 9.009 1.00 91.38 81 GLY A N 1
ATOM 580 C CA . GLY A 1 81 ? -1.872 -5.116 9.700 1.00 91.38 81 GLY A CA 1
ATOM 581 C C . GLY A 1 81 ? -1.571 -6.479 9.076 1.00 91.38 81 GLY A C 1
ATOM 582 O O . GLY A 1 81 ? -0.412 -6.784 8.810 1.00 91.38 81 GLY A O 1
ATOM 583 N N . ALA A 1 82 ? -2.600 -7.272 8.770 1.00 94.75 82 ALA A N 1
ATOM 584 C CA . ALA A 1 82 ? -2.443 -8.582 8.142 1.00 94.75 82 ALA A CA 1
ATOM 585 C C . ALA A 1 82 ? -1.785 -8.485 6.755 1.00 94.75 82 ALA A C 1
ATOM 587 O O . ALA A 1 82 ? -0.836 -9.217 6.476 1.00 94.75 82 ALA A O 1
ATOM 588 N N . PHE A 1 83 ? -2.228 -7.548 5.909 1.00 92.56 83 PHE A N 1
ATOM 589 C CA . PHE A 1 83 ? -1.608 -7.312 4.602 1.00 92.56 83 PHE A CA 1
ATOM 590 C C . PHE A 1 83 ? -0.165 -6.818 4.724 1.00 92.56 83 PHE A C 1
ATOM 592 O O . PHE A 1 83 ? 0.699 -7.276 3.979 1.00 92.56 83 PHE A O 1
ATOM 599 N N . THR A 1 84 ? 0.117 -5.940 5.688 1.00 90.88 84 THR A N 1
ATOM 600 C CA . THR A 1 84 ? 1.477 -5.439 5.937 1.00 90.88 84 THR A CA 1
ATOM 601 C C . THR A 1 84 ? 2.412 -6.564 6.380 1.00 90.88 84 THR A C 1
ATOM 603 O O . THR A 1 84 ? 3.522 -6.678 5.865 1.00 90.88 84 THR A O 1
ATOM 606 N N . LEU A 1 85 ? 1.962 -7.441 7.283 1.00 93.94 85 LEU A N 1
ATOM 607 C CA . LEU A 1 85 ? 2.735 -8.605 7.721 1.00 93.94 85 LEU A CA 1
ATOM 608 C C . LEU A 1 85 ? 2.963 -9.599 6.581 1.00 93.94 85 LEU A C 1
ATOM 610 O O . LEU A 1 85 ? 4.075 -10.098 6.428 1.00 93.94 85 LEU A O 1
ATOM 614 N N . LEU A 1 86 ? 1.947 -9.851 5.752 1.00 95.69 86 LEU A N 1
ATOM 615 C CA . LEU A 1 86 ? 2.087 -10.705 4.576 1.00 95.69 86 LEU A CA 1
ATOM 616 C C . LEU A 1 86 ? 3.098 -10.120 3.578 1.00 95.69 86 LEU A C 1
ATOM 618 O O . LEU A 1 86 ? 3.958 -10.844 3.08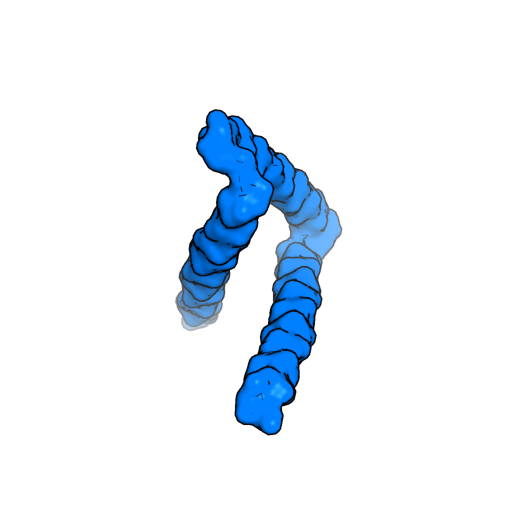2 1.00 95.69 86 LEU A O 1
ATOM 622 N N . ALA A 1 87 ? 3.038 -8.814 3.313 1.00 90.25 87 ALA A N 1
ATOM 623 C CA . ALA A 1 87 ? 3.992 -8.134 2.443 1.00 90.25 87 ALA A CA 1
ATOM 624 C C . ALA A 1 87 ? 5.422 -8.199 3.005 1.00 90.25 87 ALA A C 1
ATOM 626 O O . ALA A 1 87 ? 6.354 -8.538 2.275 1.00 90.25 87 ALA A O 1
ATOM 627 N N . ALA A 1 88 ? 5.594 -7.947 4.307 1.00 91.12 88 ALA A N 1
ATOM 628 C CA . ALA A 1 88 ? 6.882 -8.062 4.986 1.00 91.12 88 ALA A CA 1
ATOM 629 C C . ALA A 1 88 ? 7.429 -9.497 4.938 1.00 91.12 88 ALA A C 1
ATOM 631 O O . ALA A 1 88 ? 8.617 -9.694 4.695 1.00 91.12 88 ALA A O 1
ATOM 632 N N . TRP A 1 89 ? 6.564 -10.499 5.104 1.00 95.56 89 TRP A N 1
ATOM 633 C CA . TRP A 1 89 ? 6.918 -11.911 4.985 1.00 95.56 89 TRP A CA 1
ATOM 634 C C . TRP A 1 89 ? 7.401 -12.271 3.577 1.00 95.56 89 TRP A C 1
ATOM 636 O O . TRP A 1 89 ? 8.458 -12.879 3.415 1.00 95.56 89 TRP A O 1
ATOM 646 N N . VAL A 1 90 ? 6.674 -11.843 2.541 1.00 94.06 90 VAL A N 1
ATOM 647 C CA . VAL A 1 90 ? 7.084 -12.055 1.146 1.00 94.06 90 VAL A CA 1
ATOM 648 C C . VAL A 1 90 ? 8.422 -11.369 0.867 1.00 94.06 90 VAL A C 1
ATOM 650 O O . VAL A 1 90 ? 9.316 -11.989 0.292 1.00 94.06 90 VAL A O 1
ATOM 653 N N . ALA A 1 91 ? 8.595 -10.120 1.307 1.00 89.50 91 ALA A N 1
ATOM 654 C CA . ALA A 1 91 ? 9.851 -9.391 1.154 1.00 89.50 91 ALA A CA 1
ATOM 655 C C . ALA A 1 91 ? 11.014 -10.093 1.872 1.00 89.50 91 ALA A C 1
ATOM 657 O O . ALA A 1 91 ? 12.096 -10.225 1.301 1.00 89.50 91 ALA A O 1
ATOM 658 N N . TYR A 1 92 ? 10.777 -10.601 3.085 1.00 93.12 92 TYR A N 1
ATOM 659 C CA . TYR A 1 92 ? 11.754 -11.368 3.850 1.00 93.12 92 TYR A CA 1
ATOM 660 C C . TYR A 1 92 ? 12.209 -12.622 3.097 1.00 93.12 92 TYR A C 1
ATOM 662 O O . TYR 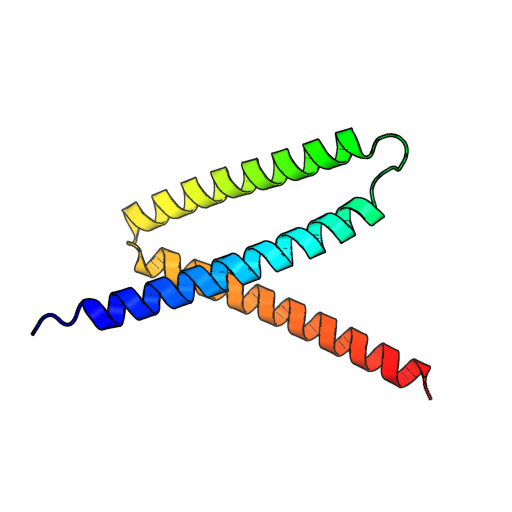A 1 92 ? 13.412 -12.823 2.941 1.00 93.12 92 TYR A O 1
ATOM 670 N N . ILE A 1 93 ? 11.273 -13.416 2.560 1.00 94.88 93 ILE A N 1
ATOM 671 C CA . ILE A 1 93 ? 11.605 -14.608 1.764 1.00 94.88 93 ILE A CA 1
ATOM 672 C C . ILE A 1 93 ? 12.458 -14.220 0.554 1.00 94.88 93 ILE A C 1
ATOM 674 O O . ILE A 1 93 ? 13.506 -14.817 0.323 1.00 94.88 93 ILE A O 1
ATOM 678 N N . ARG A 1 94 ? 12.047 -13.200 -0.210 1.00 90.31 94 ARG A N 1
ATOM 679 C CA . ARG A 1 94 ? 12.776 -12.775 -1.416 1.00 90.31 94 ARG A CA 1
ATOM 680 C C . ARG A 1 94 ? 14.179 -12.269 -1.098 1.00 90.31 94 ARG A C 1
ATOM 682 O O . ARG A 1 94 ? 15.115 -12.597 -1.823 1.00 90.31 94 ARG A O 1
ATOM 689 N N . LEU A 1 95 ? 14.329 -11.503 -0.019 1.00 90.44 95 LEU A N 1
ATOM 690 C CA . LEU A 1 95 ? 15.629 -11.012 0.423 1.00 90.44 95 LEU A CA 1
ATOM 691 C C . LEU A 1 95 ? 16.527 -12.160 0.886 1.00 90.44 95 LEU A C 1
ATOM 693 O O . LEU A 1 95 ? 17.711 -12.170 0.565 1.00 90.44 95 LEU A O 1
ATOM 697 N N . HIS A 1 96 ? 15.972 -13.130 1.615 1.00 91.69 96 HIS A N 1
ATOM 698 C CA . HIS A 1 96 ? 16.719 -14.297 2.064 1.00 91.69 96 HIS A CA 1
ATOM 699 C C . HIS A 1 96 ? 17.228 -15.122 0.877 1.00 91.69 96 HIS A C 1
ATOM 701 O O . HIS A 1 96 ? 18.430 -15.359 0.793 1.00 91.69 96 HIS A 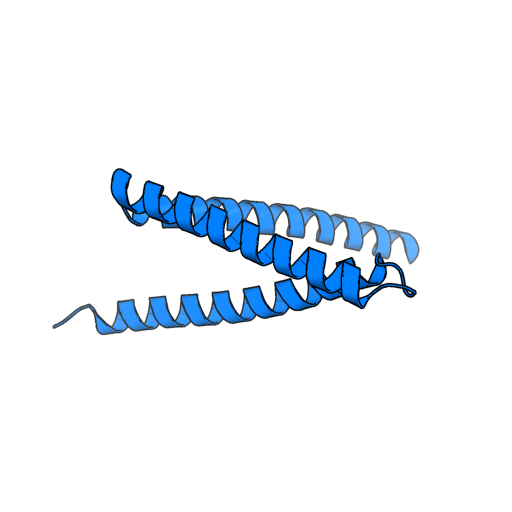O 1
ATOM 707 N N . SER A 1 97 ? 16.359 -15.436 -0.091 1.00 91.31 97 SER A N 1
ATOM 708 C CA . SER A 1 97 ? 16.746 -16.151 -1.314 1.00 91.31 97 SER A CA 1
ATOM 709 C C . SER A 1 97 ? 17.793 -15.394 -2.137 1.00 91.31 97 SER A C 1
ATOM 711 O O . SER A 1 97 ? 18.738 -15.997 -2.633 1.00 91.31 97 SER A O 1
ATOM 713 N N . ALA A 1 98 ? 17.671 -14.068 -2.265 1.00 87.94 98 ALA A N 1
ATOM 714 C CA . ALA A 1 98 ? 18.675 -13.261 -2.960 1.00 87.94 98 ALA A CA 1
ATOM 715 C C . ALA A 1 98 ? 20.040 -13.315 -2.255 1.00 87.94 98 ALA A C 1
ATOM 717 O O . ALA A 1 98 ? 21.075 -13.406 -2.913 1.00 87.94 98 ALA A O 1
ATOM 718 N N . ARG A 1 99 ? 20.046 -13.302 -0.916 1.00 88.75 99 ARG A N 1
ATOM 719 C CA . ARG A 1 99 ? 21.277 -13.374 -0.123 1.00 88.75 99 ARG A CA 1
ATOM 720 C C . ARG A 1 99 ? 21.991 -14.713 -0.295 1.00 88.75 99 ARG A C 1
ATOM 722 O O . ARG A 1 99 ? 23.206 -14.707 -0.440 1.00 88.75 99 ARG A O 1
ATOM 729 N N . GLU A 1 100 ? 21.251 -15.823 -0.314 1.00 86.88 100 GLU A N 1
ATOM 730 C CA . GLU A 1 100 ? 21.812 -17.167 -0.524 1.00 86.88 100 GLU A CA 1
ATOM 731 C C . GLU A 1 100 ? 22.446 -17.330 -1.915 1.00 86.88 100 GLU A C 1
ATOM 733 O O . GLU A 1 100 ? 23.544 -17.875 -2.041 1.00 86.88 100 GLU A O 1
ATOM 738 N N . LEU A 1 101 ? 21.801 -16.791 -2.956 1.00 86.50 101 LEU A N 1
ATOM 739 C CA . LEU A 1 101 ? 22.349 -16.789 -4.316 1.00 86.50 101 LEU A CA 1
ATOM 740 C C . LEU A 1 101 ? 23.647 -15.977 -4.414 1.00 86.50 101 LEU A C 1
ATOM 742 O O . LEU A 1 101 ? 24.591 -16.406 -5.071 1.00 86.50 101 LEU A O 1
ATOM 746 N N . MET A 1 102 ? 23.712 -14.819 -3.750 1.00 82.62 102 MET A N 1
ATOM 747 C CA . MET A 1 102 ? 24.920 -13.988 -3.742 1.00 82.62 102 MET A CA 1
ATOM 748 C C . MET A 1 102 ? 26.076 -14.655 -2.995 1.00 82.62 102 MET A C 1
ATOM 750 O O . MET A 1 102 ? 27.212 -14.539 -3.440 1.00 82.62 102 MET A O 1
ATOM 754 N N . THR A 1 103 ? 25.810 -15.369 -1.896 1.00 85.50 103 THR A N 1
ATOM 755 C CA . THR A 1 103 ? 26.858 -16.116 -1.183 1.00 85.50 103 THR A CA 1
ATOM 756 C C . THR A 1 103 ? 27.385 -17.287 -2.010 1.00 85.50 103 THR A C 1
ATOM 758 O O . THR A 1 103 ? 28.593 -17.443 -2.107 1.00 85.50 103 THR A O 1
ATOM 761 N N . SER A 1 104 ? 26.512 -18.032 -2.700 1.00 77.56 104 SER A N 1
ATOM 762 C CA . SER A 1 104 ? 26.929 -19.152 -3.560 1.00 77.56 104 SER A CA 1
ATOM 763 C C . SER A 1 104 ? 27.678 -18.726 -4.828 1.00 77.56 104 SER A C 1
ATOM 765 O O . SER A 1 104 ? 28.292 -19.574 -5.462 1.00 77.56 104 SER A O 1
ATOM 767 N N . ALA A 1 105 ? 27.580 -17.462 -5.249 1.00 74.50 105 ALA A N 1
ATOM 768 C CA . ALA A 1 105 ? 28.294 -16.944 -6.418 1.00 74.50 105 ALA A CA 1
ATOM 769 C C . ALA A 1 105 ? 29.718 -16.453 -6.093 1.00 74.50 105 ALA A C 1
ATOM 771 O O . ALA A 1 105 ? 30.465 -16.112 -7.010 1.00 74.50 105 ALA A O 1
ATOM 772 N N . ILE A 1 106 ? 30.056 -16.339 -4.804 1.00 81.75 106 ILE A N 1
ATOM 773 C CA . ILE A 1 106 ? 31.374 -15.901 -4.322 1.00 81.75 106 ILE A CA 1
ATOM 774 C C . ILE A 1 106 ? 32.278 -17.108 -4.003 1.00 81.75 106 ILE A C 1
ATOM 776 O O . ILE A 1 106 ? 33.500 -16.951 -4.026 1.00 81.75 106 ILE A O 1
ATOM 780 N N . ASP A 1 107 ? 31.685 -18.282 -3.757 1.00 61.53 107 ASP A N 1
ATOM 781 C CA . ASP A 1 107 ? 32.364 -19.578 -3.585 1.00 61.53 107 ASP A CA 1
ATOM 782 C C . ASP A 1 107 ? 32.647 -20.268 -4.936 1.00 61.53 107 ASP A C 1
ATOM 784 O O . ASP A 1 107 ? 33.727 -20.894 -5.063 1.00 61.53 107 ASP A O 1
#

InterPro domains:
  IPR036259 MFS transporter superfamily [G3DSA:1.20.1250.20] (2-103)
  IPR036259 MFS transporter superfamily [SSF103473] (13-96)

Radius of gyration: 19.02 Å; chains: 1; bounding box: 52×33×60 Å

Secondary structure (DSSP, 8-state):
--THHHHHHHHHHHHHHHHHHHHHHHHHHHHHHHHTS-TTSHHHHHHHHHHHHHHHHHHHHHHHHHHHHHH-HHHHHHHHHHHHHHHHHHHHHHHHHHHHHHHHTT-

pLDDT: mean 90.72, std 8.61, range [48.59, 98.06]

Sequence (107 aa):
MAPGHLLLQILQCLVIVQSISLACALVCLYATLMSLSSPLQAGVDFTLFQCTDAAIAILAGVIGGVVAQHFGYAACFLFAGAFTLLAAWVAYIRLHSARELMTSAID

Foldseek 3Di:
DDPVPVVVVVVVVVVVVVVVVVVVVVVVVVVVQLVVDDPVPSVVSVVVVVVVVVVVVVVLVVVLVVCCVPPNVVSSVVVVVVVVVVVVVVVVVVVVVVVVVVVVVVD